Protein AF-A0A532ESS2-F1 (afdb_monomer_lite)

Secondary structure (DSSP, 8-state):
-EEEEEEEEEEEETTTTEEEEEE----EEETTEEE--EESS--TT-EE---HHHHHHHHHHHHTT---EEEEEEEEEE-GGG-EEE---SSSTT-PEEE-EEEEEEEEEEEPPPP-

Structure (mmCIF, N/CA/C/O backbone):
data_AF-A0A532ESS2-F1
#
_entry.id   AF-A0A532ESS2-F1
#
loop_
_atom_site.group_PDB
_atom_site.id
_atom_site.type_symbol
_atom_site.label_atom_id
_atom_site.label_alt_id
_atom_site.label_comp_id
_atom_site.label_asym_id
_atom_site.label_entity_id
_atom_site.label_seq_id
_atom_site.pdbx_PDB_ins_code
_atom_site.Cartn_x
_atom_site.Cartn_y
_atom_site.Cartn_z
_atom_site.occupancy
_atom_site.B_iso_or_equiv
_atom_site.auth_seq_id
_atom_site.auth_comp_id
_atom_site.auth_asym_id
_atom_site.auth_atom_id
_atom_site.pdbx_PDB_model_num
ATOM 1 N N . MET A 1 1 ? 2.135 -9.096 -9.727 1.00 91.25 1 MET A N 1
ATOM 2 C CA . MET A 1 1 ? 3.137 -8.511 -8.799 1.00 91.25 1 MET A CA 1
ATOM 3 C C . MET A 1 1 ? 2.422 -7.876 -7.615 1.00 91.25 1 MET A C 1
ATOM 5 O O . MET A 1 1 ? 1.236 -7.604 -7.752 1.00 91.25 1 MET A O 1
ATOM 9 N N . ALA A 1 2 ? 3.097 -7.649 -6.485 1.00 94.56 2 ALA A N 1
ATOM 10 C CA . ALA A 1 2 ? 2.498 -6.996 -5.321 1.00 94.56 2 ALA A CA 1
ATOM 11 C C . ALA A 1 2 ? 3.466 -6.006 -4.665 1.00 94.56 2 ALA A C 1
ATOM 13 O O . ALA A 1 2 ? 4.676 -6.227 -4.671 1.00 94.56 2 ALA A O 1
ATOM 14 N N . PHE A 1 3 ? 2.920 -4.932 -4.103 1.00 94.38 3 PHE A N 1
ATOM 15 C CA . PHE A 1 3 ? 3.655 -3.921 -3.354 1.00 94.38 3 PHE A CA 1
ATOM 16 C C . PHE A 1 3 ? 2.829 -3.416 -2.174 1.00 94.38 3 PHE A C 1
ATOM 18 O O . PHE A 1 3 ? 1.623 -3.654 -2.092 1.00 94.38 3 PHE A O 1
ATOM 25 N N . VAL A 1 4 ? 3.493 -2.740 -1.240 1.00 94.75 4 VAL A N 1
ATOM 26 C CA . VAL A 1 4 ? 2.874 -2.300 0.008 1.00 94.75 4 VAL A CA 1
ATOM 27 C C . VAL A 1 4 ? 3.070 -0.817 0.235 1.00 94.75 4 VAL A C 1
ATOM 29 O O . VAL A 1 4 ? 4.164 -0.294 0.036 1.00 94.75 4 VAL A O 1
ATOM 32 N N . TRP A 1 5 ? 2.016 -0.161 0.701 1.00 94.75 5 TRP A N 1
ATOM 33 C CA . TRP A 1 5 ? 2.059 1.209 1.194 1.00 94.75 5 TRP A CA 1
ATOM 34 C C . TRP A 1 5 ? 1.644 1.240 2.674 1.00 94.75 5 TRP A C 1
ATOM 36 O O . TRP A 1 5 ? 0.740 0.498 3.074 1.00 94.75 5 TRP A O 1
ATOM 46 N N . PRO A 1 6 ? 2.298 2.061 3.513 1.00 95.06 6 PRO A N 1
ATOM 47 C CA . PRO A 1 6 ? 1.887 2.262 4.892 1.00 95.06 6 PRO A CA 1
ATOM 48 C C . PRO A 1 6 ? 0.563 3.022 4.948 1.00 95.06 6 PRO A C 1
ATOM 50 O O . PRO A 1 6 ? 0.280 3.893 4.120 1.00 95.06 6 PRO A O 1
ATOM 53 N N . GLY A 1 7 ? -0.226 2.719 5.970 1.00 94.50 7 GLY A N 1
ATOM 54 C CA . GLY A 1 7 ? -1.433 3.461 6.274 1.00 94.50 7 GLY A CA 1
ATOM 55 C C . GLY A 1 7 ? -1.745 3.517 7.762 1.00 94.50 7 GLY A C 1
ATOM 56 O O . GLY A 1 7 ? -1.093 2.882 8.590 1.00 94.50 7 GLY A O 1
ATOM 57 N N . GLU A 1 8 ? -2.779 4.276 8.088 1.00 95.69 8 GLU A N 1
ATOM 58 C CA . GLU A 1 8 ? -3.304 4.461 9.435 1.00 95.69 8 GLU A CA 1
ATOM 59 C C . GLU A 1 8 ? -4.836 4.444 9.378 1.00 95.69 8 GLU A C 1
ATOM 61 O O . GLU A 1 8 ? -5.442 4.987 8.447 1.00 95.69 8 GLU A O 1
ATOM 66 N N . LEU A 1 9 ? -5.480 3.807 10.358 1.00 95.38 9 LEU A N 1
ATOM 67 C CA . LEU A 1 9 ? -6.934 3.882 10.495 1.00 95.38 9 LEU A CA 1
ATOM 68 C C . LEU A 1 9 ? -7.349 5.201 11.143 1.00 95.38 9 LEU A C 1
ATOM 70 O O . LEU A 1 9 ? -6.816 5.596 12.178 1.00 95.38 9 LEU A O 1
ATOM 74 N N . SER A 1 10 ? -8.365 5.841 10.569 1.00 90.00 10 SER A N 1
ATOM 75 C CA . SER A 1 10 ? -9.041 6.979 11.185 1.00 90.00 10 SER A CA 1
ATOM 76 C C . SER A 1 10 ? -10.024 6.536 12.273 1.00 90.00 10 SER A C 1
ATOM 78 O O . SER A 1 10 ? -10.217 5.348 12.535 1.00 90.00 10 SER A O 1
ATOM 80 N N . GLN A 1 11 ? -10.738 7.503 12.856 1.00 87.44 11 GLN A N 1
ATOM 81 C CA . GLN A 1 11 ? -11.896 7.221 13.704 1.00 87.44 11 GLN A CA 1
ATOM 82 C C . GLN A 1 11 ? -12.974 6.416 12.965 1.00 87.44 11 GLN A C 1
ATOM 84 O O . GLN A 1 11 ? -13.080 6.464 11.736 1.00 87.44 11 GLN A O 1
ATOM 89 N N . PHE A 1 12 ? -13.762 5.678 13.749 1.00 90.94 12 PHE A N 1
ATOM 90 C CA . PHE A 1 12 ? -14.896 4.905 13.261 1.00 90.94 12 PHE A CA 1
ATOM 91 C C . PHE A 1 12 ? -16.001 5.828 12.746 1.00 90.94 12 PHE A C 1
ATOM 93 O O . PHE A 1 12 ? -16.437 6.735 13.452 1.00 90.94 12 PHE A O 1
ATOM 100 N N . ASP A 1 13 ? -16.476 5.544 11.541 1.00 90.81 13 ASP A N 1
ATOM 101 C CA . ASP A 1 13 ? -17.606 6.211 10.911 1.00 90.81 13 ASP A CA 1
ATOM 102 C C . ASP A 1 13 ? -18.887 5.386 11.167 1.00 90.81 13 ASP A C 1
ATOM 104 O O . ASP A 1 13 ? -18.995 4.249 10.680 1.00 90.81 13 ASP A O 1
ATOM 108 N N . PRO A 1 14 ? -19.853 5.917 11.943 1.00 89.38 14 PRO A N 1
ATOM 109 C CA . PRO A 1 14 ? -21.081 5.206 12.282 1.00 89.38 14 PRO A CA 1
ATOM 110 C C . PRO A 1 14 ? -22.038 5.032 11.096 1.00 89.38 14 PRO A C 1
ATOM 112 O O . PRO A 1 14 ? -22.760 4.031 11.068 1.00 89.38 14 PRO A O 1
ATOM 115 N N . ASP A 1 15 ? -22.013 5.931 10.108 1.00 92.44 15 ASP A N 1
ATOM 116 C CA . ASP A 1 15 ? -22.918 5.900 8.954 1.00 92.44 15 ASP A CA 1
ATOM 117 C C . ASP A 1 15 ? -22.526 4.762 8.011 1.00 92.44 15 ASP A C 1
ATOM 119 O O . ASP A 1 15 ? -23.353 3.955 7.578 1.00 92.44 15 ASP A O 1
ATOM 123 N N . THR A 1 16 ? -21.223 4.628 7.754 1.00 90.25 16 THR A N 1
ATOM 124 C CA . THR A 1 16 ? -20.685 3.562 6.895 1.00 90.25 16 THR A CA 1
ATOM 125 C C . THR A 1 16 ? -20.315 2.288 7.659 1.00 90.25 16 THR A C 1
ATOM 127 O O . THR A 1 16 ? -19.977 1.271 7.035 1.00 90.25 16 THR A O 1
ATOM 130 N N . LYS A 1 17 ? -20.385 2.320 8.997 1.00 91.00 17 LYS A N 1
ATOM 131 C CA . LYS A 1 17 ? -19.967 1.253 9.923 1.00 91.00 17 LYS A CA 1
ATOM 132 C C . LYS A 1 17 ? -18.564 0.734 9.608 1.00 91.00 17 LYS A C 1
ATOM 134 O O . LYS A 1 17 ? -18.355 -0.477 9.503 1.00 91.00 17 LYS A O 1
ATOM 139 N N . SER A 1 18 ? -17.622 1.644 9.376 1.00 94.19 18 SER A N 1
ATOM 140 C CA . SER A 1 18 ? -16.272 1.321 8.905 1.00 94.19 18 SER A CA 1
ATOM 141 C C . SER A 1 18 ? -15.220 2.274 9.470 1.00 94.19 18 SER A C 1
ATOM 143 O O . SER A 1 18 ? -15.555 3.308 10.039 1.00 94.19 18 SER A O 1
ATOM 145 N N . TYR A 1 19 ? -13.945 1.925 9.313 1.00 94.88 19 TYR A N 1
ATOM 146 C CA . TYR A 1 19 ? -12.828 2.847 9.532 1.00 94.88 19 TYR A CA 1
ATOM 147 C C . TYR A 1 19 ? -12.284 3.282 8.175 1.00 94.88 19 TYR A C 1
ATOM 149 O O . TYR A 1 19 ? -12.083 2.428 7.308 1.00 94.88 19 TYR A O 1
ATOM 157 N N . THR A 1 20 ? -12.026 4.575 7.993 1.00 94.19 20 THR A N 1
ATOM 158 C CA . THR A 1 20 ? -11.314 5.070 6.807 1.00 94.19 20 THR A CA 1
ATOM 159 C C . THR A 1 20 ? -9.828 4.759 6.943 1.00 94.19 20 THR A C 1
ATOM 161 O O . THR A 1 20 ? -9.279 4.764 8.046 1.00 94.19 20 THR A O 1
ATOM 164 N N . VAL A 1 21 ? -9.177 4.480 5.819 1.00 94.62 21 VAL A N 1
ATOM 165 C CA . VAL A 1 21 ? -7.740 4.218 5.756 1.00 94.62 21 VAL A CA 1
ATOM 166 C C . VAL A 1 21 ? -7.044 5.421 5.130 1.00 94.62 21 VAL A C 1
ATOM 168 O O . VAL A 1 21 ? -7.230 5.706 3.948 1.00 94.62 21 VAL A O 1
ATOM 171 N N . ALA A 1 22 ? -6.233 6.121 5.921 1.00 93.00 22 ALA A N 1
ATOM 172 C CA . ALA A 1 22 ? -5.243 7.051 5.395 1.00 93.00 22 ALA A CA 1
ATOM 173 C C . ALA A 1 22 ? -4.030 6.243 4.922 1.00 93.00 22 ALA A C 1
ATOM 175 O O . ALA A 1 22 ? -3.605 5.315 5.602 1.00 93.00 22 ALA A O 1
ATOM 176 N N . ILE A 1 23 ? -3.482 6.565 3.757 1.00 92.31 23 ILE A N 1
ATOM 177 C CA . ILE A 1 23 ? -2.435 5.777 3.099 1.00 92.31 23 ILE A CA 1
ATOM 178 C C . ILE A 1 23 ? -1.506 6.711 2.331 1.00 92.31 23 ILE A C 1
ATOM 180 O O . ILE A 1 23 ? -1.956 7.709 1.767 1.00 92.31 23 ILE A O 1
ATOM 184 N N . GLY A 1 24 ? -0.213 6.396 2.319 1.00 90.25 24 GLY A N 1
ATOM 185 C CA . GLY A 1 24 ? 0.791 7.176 1.606 1.00 90.25 24 GLY A CA 1
ATOM 186 C C . GLY A 1 24 ? 1.756 6.297 0.814 1.00 90.25 24 GLY A C 1
ATOM 187 O O . GLY A 1 24 ? 1.978 5.147 1.187 1.00 90.25 24 GLY A O 1
ATOM 188 N N . PRO A 1 25 ? 2.352 6.823 -0.269 1.00 91.50 25 PRO A N 1
ATOM 189 C CA . PRO A 1 25 ? 3.363 6.098 -1.019 1.00 91.50 25 PRO A CA 1
ATOM 190 C C . PRO A 1 25 ? 4.586 5.799 -0.152 1.00 91.50 25 PRO A C 1
ATOM 192 O O . PRO A 1 25 ? 4.971 6.608 0.691 1.00 91.50 25 PRO A O 1
ATOM 195 N N . ALA A 1 26 ? 5.229 4.663 -0.412 1.00 92.25 26 ALA A N 1
ATOM 196 C CA . ALA A 1 26 ? 6.481 4.288 0.232 1.00 92.25 26 ALA A CA 1
ATOM 197 C C . ALA A 1 26 ? 7.582 3.995 -0.782 1.00 92.25 26 ALA A C 1
ATOM 199 O O . ALA A 1 26 ? 7.337 3.501 -1.886 1.00 92.25 26 ALA A O 1
ATOM 200 N N . PHE A 1 27 ? 8.800 4.292 -0.349 1.00 91.50 27 PHE A N 1
ATOM 201 C CA . PHE A 1 27 ? 10.029 3.903 -1.011 1.00 91.50 27 PHE A CA 1
ATOM 202 C C . PHE A 1 27 ? 10.521 2.582 -0.416 1.00 91.50 27 PHE A C 1
ATOM 204 O O . PHE A 1 27 ? 10.494 2.392 0.799 1.00 91.50 27 PHE A O 1
ATOM 211 N N . THR A 1 28 ? 10.947 1.663 -1.276 1.00 89.81 28 THR A N 1
ATOM 212 C CA . THR A 1 28 ? 11.516 0.369 -0.894 1.00 89.81 28 THR A CA 1
ATOM 213 C C . THR A 1 28 ? 12.959 0.321 -1.367 1.00 89.81 28 THR A C 1
ATOM 215 O O . THR A 1 28 ? 13.206 0.316 -2.572 1.00 89.81 28 THR A O 1
ATOM 218 N N . ALA A 1 29 ? 13.907 0.291 -0.432 1.00 88.94 29 ALA A N 1
ATOM 219 C CA . ALA A 1 29 ? 15.318 0.140 -0.765 1.00 88.94 29 ALA A CA 1
ATOM 220 C C . ALA A 1 29 ? 15.578 -1.281 -1.280 1.00 88.94 29 ALA A C 1
ATOM 222 O O . ALA A 1 29 ? 15.162 -2.262 -0.659 1.00 88.94 29 ALA A O 1
ATOM 223 N N . THR A 1 30 ? 16.255 -1.392 -2.418 1.00 87.19 30 THR A N 1
ATOM 224 C CA . THR A 1 30 ? 16.628 -2.670 -3.034 1.00 87.19 30 THR A CA 1
ATOM 225 C C . THR A 1 30 ? 18.079 -2.627 -3.506 1.00 87.19 30 THR A C 1
ATOM 227 O O . THR A 1 30 ? 18.681 -1.559 -3.572 1.00 87.19 30 THR A O 1
ATOM 230 N N . GLY A 1 31 ? 18.636 -3.779 -3.892 1.00 83.75 31 GLY A N 1
ATOM 231 C CA . GLY A 1 31 ? 19.980 -3.845 -4.481 1.00 83.75 31 GLY A CA 1
ATOM 232 C C . GLY A 1 31 ? 20.114 -3.170 -5.855 1.00 83.75 31 GLY A C 1
ATOM 233 O O . GLY A 1 31 ? 21.230 -3.024 -6.335 1.00 83.75 31 GLY A O 1
ATOM 234 N N . TRP A 1 32 ? 19.005 -2.762 -6.482 1.00 82.81 32 TRP A N 1
ATOM 235 C CA . TRP A 1 32 ? 18.984 -2.051 -7.769 1.00 82.81 32 TRP A CA 1
ATOM 236 C C . TRP A 1 32 ? 18.708 -0.548 -7.623 1.00 82.81 32 TRP A C 1
ATOM 238 O O . TRP A 1 32 ? 18.528 0.140 -8.621 1.00 82.81 32 TRP A O 1
ATOM 248 N N . GLY A 1 33 ? 18.610 -0.053 -6.387 1.00 86.69 33 GLY A N 1
ATOM 249 C CA . GLY A 1 33 ? 18.208 1.314 -6.079 1.00 86.69 33 GLY A CA 1
ATOM 250 C C . GLY A 1 33 ? 16.871 1.379 -5.347 1.00 86.69 33 GLY A C 1
ATOM 251 O O . GLY A 1 33 ? 16.375 0.396 -4.779 1.00 86.69 33 GLY A O 1
ATOM 252 N N . MET A 1 34 ? 16.285 2.569 -5.335 1.00 91.19 34 MET A N 1
ATOM 253 C CA . MET A 1 34 ? 15.058 2.851 -4.613 1.00 91.19 34 MET A CA 1
ATOM 254 C C . MET A 1 34 ? 13.838 2.577 -5.488 1.00 91.19 34 MET A C 1
ATOM 256 O O . MET A 1 34 ? 13.684 3.167 -6.553 1.00 91.19 34 MET A O 1
ATOM 260 N N . VAL A 1 35 ? 12.929 1.721 -5.027 1.00 92.56 35 VAL A N 1
ATOM 261 C CA . VAL A 1 35 ? 11.691 1.412 -5.749 1.00 92.56 35 VAL A CA 1
ATOM 262 C C . VAL A 1 35 ? 10.525 2.185 -5.144 1.00 92.56 35 VAL A C 1
ATOM 264 O O . VAL A 1 35 ? 10.229 2.043 -3.958 1.00 92.56 35 VAL A O 1
ATOM 267 N N . ARG A 1 36 ? 9.811 2.961 -5.963 1.00 93.75 36 ARG A N 1
ATOM 268 C CA . ARG A 1 36 ? 8.532 3.588 -5.598 1.00 93.75 36 ARG A CA 1
ATOM 269 C C . ARG A 1 36 ? 7.459 3.174 -6.591 1.00 93.75 36 ARG A C 1
ATOM 271 O O . ARG A 1 36 ? 7.363 3.728 -7.679 1.00 93.75 36 ARG A O 1
ATOM 278 N N . PHE A 1 37 ? 6.626 2.219 -6.203 1.00 94.69 37 PHE A N 1
ATOM 279 C CA . PHE A 1 37 ? 5.492 1.801 -7.024 1.00 94.69 37 PHE A CA 1
ATOM 280 C C . PHE A 1 37 ? 4.480 2.932 -7.193 1.00 94.69 37 PHE A C 1
ATOM 282 O O . PHE A 1 37 ? 4.164 3.636 -6.230 1.00 94.69 37 PHE A O 1
ATOM 289 N N . LYS A 1 38 ? 3.948 3.068 -8.408 1.00 94.62 38 LYS A N 1
ATOM 290 C CA . LYS A 1 38 ? 2.849 3.974 -8.734 1.00 94.62 38 LYS A CA 1
ATOM 291 C C . LYS A 1 38 ? 1.664 3.149 -9.250 1.00 94.62 38 LYS A C 1
ATOM 293 O O . LYS A 1 38 ? 1.785 2.523 -10.298 1.00 94.62 38 LYS A O 1
ATOM 298 N N . PRO A 1 39 ? 0.521 3.121 -8.557 1.00 94.75 39 PRO A N 1
ATOM 299 C CA . PRO A 1 39 ? -0.685 2.552 -9.136 1.00 94.75 39 PRO A CA 1
ATOM 300 C C . PRO A 1 39 ? -1.164 3.432 -10.303 1.00 94.75 39 PRO A C 1
ATOM 302 O O . PRO A 1 39 ? -1.114 4.658 -10.189 1.00 94.75 39 PRO A O 1
ATOM 305 N N . GLU A 1 40 ? -1.592 2.817 -11.411 1.00 94.62 40 GLU A N 1
ATOM 306 C CA . GLU A 1 40 ? -2.215 3.505 -12.562 1.00 94.62 40 GLU A CA 1
ATOM 307 C C . GLU A 1 40 ? -3.414 4.331 -12.080 1.00 94.62 40 GLU A C 1
ATOM 309 O O . GLU A 1 40 ? -3.464 5.547 -12.266 1.00 94.62 40 GLU A O 1
ATOM 314 N N . GLU A 1 41 ? -4.298 3.679 -11.323 1.00 89.06 41 GLU A N 1
ATOM 315 C CA . GLU A 1 41 ? -5.380 4.303 -10.575 1.00 89.06 41 GLU A CA 1
ATOM 316 C C . GLU A 1 41 ? -5.290 3.919 -9.102 1.00 89.06 41 GLU A C 1
ATOM 318 O O . GLU A 1 41 ? -5.105 2.753 -8.743 1.00 89.06 41 GLU A O 1
ATOM 323 N N . PHE A 1 42 ? -5.435 4.912 -8.226 1.00 80.06 42 PHE A N 1
ATOM 324 C CA . PHE A 1 42 ? -5.473 4.674 -6.792 1.00 80.06 42 PHE A CA 1
ATOM 325 C C . PHE A 1 42 ? -6.926 4.561 -6.305 1.00 80.06 42 PHE A C 1
ATOM 327 O O . PHE A 1 42 ? -7.706 5.488 -6.546 1.00 80.06 42 PHE A O 1
ATOM 334 N N . PRO A 1 43 ? -7.306 3.496 -5.571 1.00 74.38 43 PRO A N 1
ATOM 335 C CA . PRO A 1 43 ? -8.639 3.403 -4.996 1.00 74.38 43 PRO A CA 1
ATOM 336 C C . PRO A 1 43 ? -8.824 4.478 -3.925 1.00 74.38 43 PRO A C 1
ATOM 338 O O . PRO A 1 43 ? -8.345 4.372 -2.796 1.00 74.38 43 PRO A O 1
ATOM 341 N N . SER A 1 44 ? -9.531 5.543 -4.296 1.00 75.31 44 SER A N 1
ATOM 342 C CA . SER A 1 44 ? -9.931 6.584 -3.355 1.00 75.31 44 SER A CA 1
ATOM 343 C C . SER A 1 44 ? -10.908 6.022 -2.311 1.00 75.31 44 SER A C 1
ATOM 345 O O . SER A 1 44 ? -11.680 5.106 -2.589 1.00 75.31 44 SER A O 1
ATOM 347 N N . ASN A 1 45 ? -10.891 6.580 -1.096 1.00 84.69 45 ASN A N 1
ATOM 348 C CA . ASN A 1 45 ? -11.843 6.260 -0.022 1.00 84.69 45 ASN A CA 1
ATOM 349 C C . ASN A 1 45 ? -11.816 4.808 0.495 1.00 84.69 45 ASN A C 1
ATOM 351 O O . ASN A 1 45 ? -12.868 4.236 0.795 1.00 84.69 45 ASN A O 1
ATOM 355 N N . LEU A 1 46 ? -10.623 4.224 0.656 1.00 92.12 46 LEU A N 1
ATOM 356 C CA . LEU A 1 46 ? -10.468 2.916 1.296 1.00 92.12 46 LEU A CA 1
ATOM 357 C C . LEU A 1 46 ? -11.092 2.897 2.69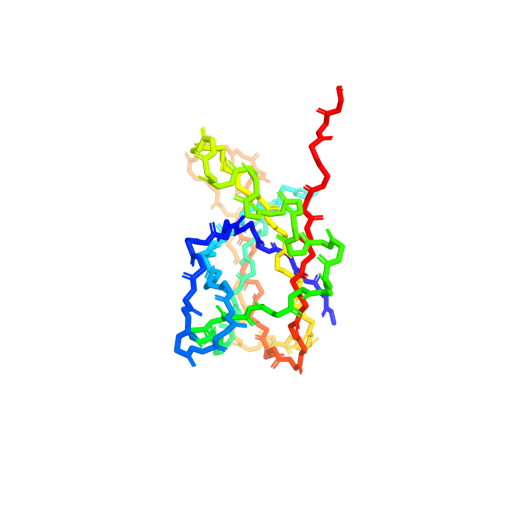6 1.00 92.12 46 LEU A C 1
ATOM 359 O O . LEU A 1 46 ? -10.815 3.748 3.546 1.00 92.12 46 LEU A O 1
ATOM 363 N N . ARG A 1 47 ? -11.928 1.885 2.932 1.00 93.75 47 ARG A N 1
ATOM 364 C CA . ARG A 1 47 ? -12.643 1.667 4.189 1.00 93.75 47 ARG A CA 1
ATOM 365 C C . ARG A 1 47 ? -12.582 0.205 4.576 1.00 93.75 47 ARG A C 1
ATOM 367 O O . ARG A 1 47 ? -12.746 -0.672 3.731 1.00 93.75 47 ARG A O 1
ATOM 374 N N . VAL A 1 48 ? -12.407 -0.059 5.865 1.00 94.44 48 VAL A N 1
ATOM 375 C CA . VAL A 1 48 ? -12.344 -1.421 6.399 1.00 94.44 48 VAL A CA 1
ATOM 376 C C . VAL A 1 48 ? -13.440 -1.685 7.417 1.00 94.44 48 VAL A C 1
ATOM 378 O O . VAL A 1 48 ? -13.765 -0.846 8.259 1.00 94.44 48 VAL A O 1
ATOM 381 N N . ARG A 1 49 ? -13.997 -2.897 7.352 1.00 94.62 49 ARG A N 1
ATOM 382 C CA . ARG A 1 49 ? -14.964 -3.423 8.320 1.00 94.62 49 ARG A CA 1
ATOM 383 C C . ARG A 1 49 ? -14.371 -4.653 9.010 1.00 94.62 49 ARG A C 1
ATOM 385 O O . ARG A 1 49 ? -14.557 -5.770 8.531 1.00 94.62 49 ARG A O 1
ATOM 392 N N . PRO A 1 50 ? -13.617 -4.468 10.105 1.00 91.25 50 PRO A N 1
ATOM 393 C CA . PRO A 1 50 ? -13.019 -5.583 10.824 1.00 91.25 50 PRO A CA 1
ATOM 394 C C . PRO A 1 50 ? -14.091 -6.443 11.508 1.00 91.25 50 PRO A C 1
ATOM 396 O O . PRO A 1 50 ? -15.181 -5.976 11.841 1.00 91.25 50 PRO A O 1
ATOM 399 N N . ASN A 1 51 ? -13.765 -7.708 11.783 1.00 90.94 51 ASN A N 1
ATOM 400 C CA . ASN A 1 51 ? -14.621 -8.557 12.614 1.00 90.94 51 ASN A CA 1
ATOM 401 C C . ASN A 1 51 ? -14.767 -7.983 14.040 1.00 90.94 51 ASN A C 1
ATOM 403 O O . ASN A 1 51 ? -13.953 -7.173 14.483 1.00 90.94 51 ASN A O 1
ATOM 407 N N . LYS A 1 52 ? -15.778 -8.435 14.797 1.00 88.38 52 LYS A N 1
ATOM 408 C CA . LYS A 1 52 ? -16.108 -7.879 16.128 1.00 88.38 52 LYS A CA 1
ATOM 409 C C . LYS A 1 52 ? -14.921 -7.842 17.102 1.00 88.38 52 LYS A C 1
ATOM 411 O O . LYS A 1 52 ? -14.767 -6.871 17.840 1.00 88.38 52 LYS A O 1
ATOM 416 N N . LYS A 1 53 ? -14.080 -8.884 17.107 1.00 88.81 53 LYS A N 1
ATOM 417 C CA . LYS A 1 53 ? -12.914 -8.971 18.001 1.00 88.81 53 LYS A CA 1
ATOM 418 C C . LYS A 1 53 ? -11.879 -7.899 17.654 1.00 88.81 53 LYS A C 1
ATOM 420 O O . LYS A 1 53 ? -11.406 -7.195 18.544 1.00 88.81 53 LYS A O 1
ATOM 425 N N . LEU A 1 54 ? -11.558 -7.772 16.368 1.00 91.00 54 LEU A N 1
ATOM 426 C CA . LEU A 1 54 ? -10.589 -6.808 15.858 1.00 91.00 54 L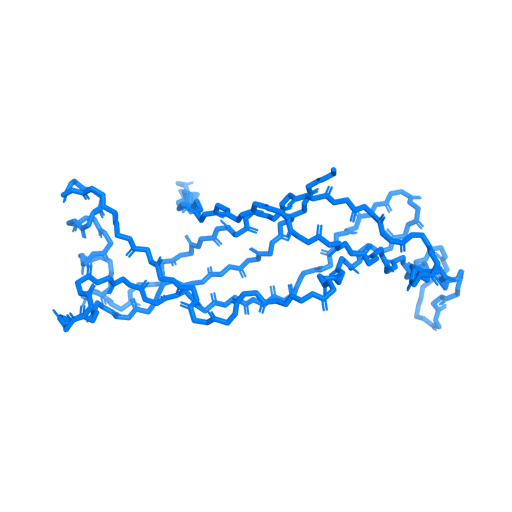EU A CA 1
ATOM 427 C C . LEU A 1 54 ? -11.113 -5.367 15.960 1.00 91.00 54 LEU A C 1
ATOM 429 O O . LEU A 1 54 ? -10.375 -4.487 16.391 1.00 91.00 54 LEU A O 1
ATOM 433 N N . ALA A 1 55 ? -12.402 -5.144 15.691 1.00 91.44 55 ALA A N 1
ATOM 434 C CA . ALA A 1 55 ? -13.067 -3.853 15.876 1.00 91.44 55 ALA A CA 1
ATOM 435 C C . ALA A 1 55 ? -12.941 -3.350 17.322 1.00 91.44 55 ALA A C 1
ATOM 437 O O . ALA A 1 55 ? -12.574 -2.204 17.560 1.00 91.44 55 ALA A O 1
ATOM 438 N N . GLY A 1 56 ? -13.174 -4.227 18.307 1.00 90.44 56 GLY A N 1
ATOM 439 C CA . GLY A 1 56 ? -13.028 -3.870 19.717 1.00 90.44 56 GLY A CA 1
ATOM 440 C C . GLY A 1 56 ? -11.597 -3.480 20.100 1.00 90.44 56 GLY A C 1
ATOM 441 O O . GLY A 1 56 ? -11.415 -2.591 20.927 1.00 90.44 56 GLY A O 1
ATOM 442 N N . LEU A 1 57 ? -10.583 -4.124 19.510 1.00 90.56 57 LEU A N 1
ATOM 443 C CA . LEU A 1 57 ? -9.176 -3.759 19.714 1.00 90.56 57 LEU A CA 1
ATOM 444 C C . LEU A 1 57 ? -8.868 -2.382 19.115 1.00 90.56 57 LEU A C 1
ATOM 446 O O . LEU A 1 57 ? -8.375 -1.516 19.831 1.00 90.56 57 LEU A O 1
ATOM 450 N N . ILE A 1 58 ? -9.235 -2.172 17.849 1.00 93.25 58 ILE A N 1
ATOM 451 C CA . ILE A 1 58 ? -9.006 -0.917 17.122 1.00 93.25 58 ILE A CA 1
ATOM 452 C C . ILE A 1 58 ? -9.682 0.256 17.841 1.00 93.25 58 ILE A C 1
ATOM 4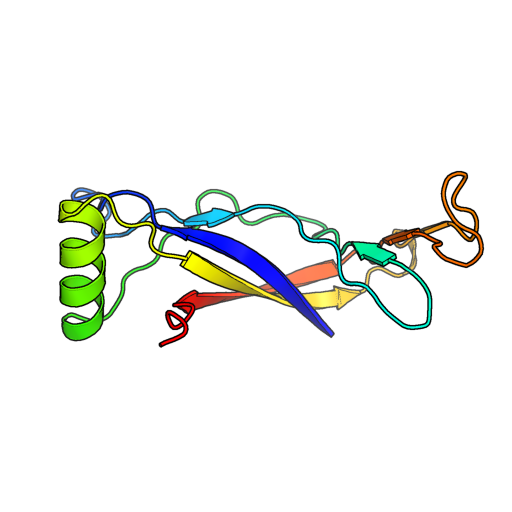54 O O . ILE A 1 58 ? -9.026 1.249 18.145 1.00 93.25 58 ILE A O 1
ATOM 458 N N . SER A 1 59 ? -10.966 0.127 18.197 1.00 91.12 59 SER A N 1
ATOM 459 C CA . SER A 1 59 ? -11.695 1.189 18.902 1.00 91.12 59 SER A CA 1
ATOM 460 C C . SER A 1 59 ? -11.066 1.556 20.244 1.00 91.12 59 SER A C 1
ATOM 462 O O . SER A 1 59 ? -11.068 2.728 20.608 1.00 91.12 59 SER A O 1
ATOM 464 N N . ARG A 1 60 ? -10.513 0.585 20.986 1.00 91.50 60 ARG A N 1
ATOM 465 C CA . ARG A 1 60 ? -9.834 0.868 22.259 1.00 91.50 60 ARG A CA 1
ATOM 466 C C . ARG A 1 60 ? -8.538 1.646 22.060 1.00 91.50 60 ARG A C 1
ATOM 468 O O . ARG A 1 60 ? -8.311 2.588 22.812 1.00 91.50 60 ARG A O 1
ATOM 475 N N . SER A 1 61 ? -7.718 1.278 21.078 1.00 92.06 61 SER A N 1
ATOM 476 C CA . SER A 1 61 ? -6.488 2.021 20.770 1.00 92.06 61 SER A CA 1
ATOM 477 C C . SER A 1 61 ? -6.801 3.444 20.309 1.00 92.06 61 SER A C 1
ATOM 479 O O . SER A 1 61 ? -6.271 4.404 20.865 1.00 92.06 61 SER A O 1
ATOM 481 N N . LEU A 1 62 ? -7.772 3.611 19.408 1.00 91.44 62 LEU A N 1
ATOM 482 C CA . LEU A 1 62 ? -8.193 4.940 18.956 1.00 91.44 62 LEU A CA 1
ATOM 483 C C . LEU A 1 62 ? -8.779 5.795 20.092 1.00 91.44 62 LEU A C 1
ATOM 485 O O . LEU A 1 62 ? -8.494 6.989 20.165 1.00 91.44 62 LEU A O 1
ATOM 489 N N . ALA A 1 63 ? -9.541 5.207 21.023 1.00 91.00 63 ALA A N 1
ATOM 490 C CA . ALA A 1 63 ? -10.055 5.920 22.199 1.00 91.00 63 ALA A CA 1
ATOM 491 C C . ALA A 1 63 ? -8.934 6.433 23.122 1.00 91.00 63 ALA A C 1
ATOM 493 O O . ALA A 1 63 ? -9.094 7.463 23.776 1.00 91.00 63 ALA A O 1
ATOM 494 N N . LYS A 1 64 ? -7.782 5.753 23.140 1.00 92.94 64 LYS A N 1
ATOM 495 C CA . LYS A 1 64 ? -6.563 6.195 23.831 1.00 92.94 64 LYS A CA 1
ATOM 496 C C . LYS A 1 64 ? -5.714 7.175 23.014 1.00 92.94 64 LYS A C 1
ATOM 498 O O . LYS A 1 64 ? -4.659 7.585 23.487 1.00 92.94 64 LYS A O 1
ATOM 503 N N . ARG A 1 65 ? -6.163 7.566 21.814 1.00 90.38 65 ARG A N 1
ATOM 504 C CA . ARG A 1 65 ? -5.399 8.360 20.834 1.00 90.38 65 ARG A CA 1
ATOM 505 C C . ARG A 1 65 ? -4.101 7.677 20.383 1.00 90.38 65 ARG A C 1
ATOM 507 O O . ARG A 1 65 ? -3.164 8.350 19.963 1.00 90.38 65 ARG A O 1
ATOM 514 N N . GLU A 1 66 ? -4.048 6.349 20.467 1.00 92.44 66 GLU A N 1
ATOM 515 C CA . GLU A 1 66 ? -2.971 5.558 19.875 1.00 92.44 66 GLU A CA 1
ATOM 516 C C . GLU A 1 66 ? -3.188 5.465 18.361 1.00 92.44 66 GLU A C 1
ATOM 518 O O . GLU A 1 66 ? -4.323 5.332 17.890 1.00 92.44 66 GLU A O 1
ATOM 523 N N . LYS A 1 67 ? -2.093 5.504 17.600 1.00 91.19 67 LYS A N 1
ATOM 524 C CA . LYS A 1 67 ? -2.132 5.282 16.155 1.00 91.19 67 LYS A CA 1
ATOM 525 C C . LYS A 1 67 ? -2.369 3.810 15.860 1.00 91.19 67 LYS A C 1
ATOM 527 O O . LYS A 1 67 ? -1.715 2.940 16.431 1.00 91.19 67 LYS A O 1
ATOM 532 N N . VAL A 1 68 ? -3.271 3.531 14.926 1.00 94.81 68 VAL A N 1
ATOM 533 C CA . VAL A 1 68 ? -3.529 2.167 14.462 1.00 94.81 68 VAL A CA 1
ATOM 534 C C . VAL A 1 68 ? -2.956 2.018 13.061 1.00 94.81 68 VAL A C 1
ATOM 536 O O . VAL A 1 68 ? -3.617 2.323 12.069 1.00 94.81 68 VAL A O 1
ATOM 539 N N . GLU A 1 69 ? -1.703 1.573 12.999 1.00 95.44 69 GLU A N 1
ATOM 540 C CA . GLU A 1 69 ? -0.990 1.368 11.739 1.00 95.44 69 GLU A CA 1
ATOM 541 C C . GLU A 1 69 ? -1.517 0.148 10.975 1.00 95.44 69 GLU A C 1
ATOM 543 O O . GLU A 1 69 ? -1.783 -0.921 11.535 1.00 95.44 69 GLU A O 1
ATOM 548 N N . VAL A 1 70 ? -1.603 0.293 9.659 1.00 95.69 70 VAL A N 1
ATOM 549 C CA . VAL A 1 70 ? -1.930 -0.777 8.720 1.00 95.69 70 VAL A CA 1
ATOM 550 C C . VAL A 1 70 ? -0.915 -0.810 7.587 1.00 95.69 70 VAL A C 1
ATOM 552 O O . VAL A 1 70 ? -0.182 0.146 7.334 1.00 95.69 70 VAL A O 1
ATOM 555 N N . VAL A 1 71 ? -0.893 -1.929 6.881 1.00 95.44 71 VAL A N 1
ATOM 556 C CA . VAL A 1 71 ? -0.219 -2.068 5.597 1.00 95.44 71 VAL A CA 1
ATOM 557 C C . VAL A 1 71 ? -1.287 -2.304 4.546 1.00 95.44 71 VAL A C 1
ATOM 559 O O . VAL A 1 71 ? -2.124 -3.194 4.695 1.00 95.44 71 VAL A O 1
ATOM 562 N N . VAL A 1 72 ? -1.261 -1.504 3.487 1.00 95.25 72 VAL A N 1
ATOM 563 C CA . VAL A 1 72 ? -2.126 -1.689 2.328 1.00 95.25 72 VAL A CA 1
ATOM 564 C C . VAL A 1 72 ? -1.330 -2.427 1.267 1.00 95.25 72 VAL A C 1
ATOM 566 O O . VAL A 1 72 ? -0.347 -1.907 0.740 1.00 95.25 72 VAL A O 1
ATOM 569 N N . VAL A 1 73 ? -1.740 -3.657 0.993 1.00 95.62 73 VAL A N 1
ATOM 570 C CA . VAL A 1 73 ? -1.139 -4.528 -0.011 1.00 95.62 73 VAL A CA 1
ATOM 571 C C . VAL A 1 73 ? -1.913 -4.346 -1.305 1.00 95.62 73 VAL A C 1
ATOM 573 O O . VAL A 1 73 ? -3.122 -4.555 -1.341 1.00 95.62 73 VAL A O 1
ATOM 576 N N . MET A 1 74 ? -1.217 -3.961 -2.367 1.00 95.75 74 MET A N 1
ATOM 577 C CA . MET A 1 74 ? -1.780 -3.824 -3.705 1.00 95.75 74 MET A CA 1
ATOM 578 C C . MET A 1 74 ? -1.139 -4.860 -4.615 1.00 95.75 74 MET A C 1
ATOM 580 O O . MET A 1 74 ? 0.087 -4.943 -4.698 1.00 95.75 74 MET A O 1
ATOM 584 N N . ALA A 1 75 ? -1.966 -5.646 -5.297 1.00 96.38 75 ALA A N 1
ATOM 585 C CA . ALA A 1 75 ? -1.531 -6.634 -6.271 1.00 96.38 75 ALA A CA 1
ATOM 586 C C . ALA A 1 75 ? -2.153 -6.354 -7.639 1.00 96.38 75 ALA A C 1
ATOM 588 O O . ALA A 1 75 ? -3.275 -5.860 -7.737 1.00 96.38 75 ALA A O 1
ATOM 589 N N . GLY A 1 76 ? -1.407 -6.658 -8.696 1.00 96.12 76 GLY A N 1
ATOM 590 C CA . GLY A 1 76 ? -1.862 -6.455 -10.066 1.00 96.12 76 GLY A CA 1
ATOM 591 C C . GLY A 1 76 ? -0.768 -6.683 -11.100 1.00 96.12 76 GLY A C 1
ATOM 592 O O . GLY A 1 76 ? 0.163 -7.474 -10.879 1.00 96.12 76 GLY A O 1
ATOM 593 N N . VAL A 1 77 ? -0.870 -5.971 -12.221 1.00 97.12 77 VAL A N 1
ATOM 594 C CA . VAL A 1 77 ? -0.045 -6.170 -13.421 1.00 97.12 77 VAL A CA 1
ATOM 595 C C . VAL A 1 77 ? 0.805 -4.931 -13.703 1.00 97.12 77 VAL A C 1
ATOM 597 O O . VAL A 1 77 ? 0.313 -3.806 -13.648 1.00 97.12 77 VAL A O 1
ATOM 600 N N . LEU A 1 78 ? 2.092 -5.138 -14.001 1.00 97.06 78 LEU A N 1
ATOM 601 C CA . LEU A 1 78 ? 3.001 -4.066 -14.413 1.00 97.06 78 LEU A CA 1
ATOM 602 C C . LEU A 1 78 ? 2.539 -3.468 -15.747 1.00 97.06 78 LEU A C 1
ATOM 604 O O . LEU A 1 78 ? 2.163 -4.216 -16.646 1.00 97.06 78 LEU A O 1
ATOM 608 N N . ILE A 1 79 ? 2.666 -2.155 -15.902 1.00 97.19 79 ILE A N 1
ATOM 609 C CA . ILE A 1 79 ? 2.543 -1.441 -17.173 1.00 97.19 79 ILE A CA 1
ATOM 610 C C . ILE A 1 79 ? 3.958 -1.016 -17.590 1.00 97.19 79 ILE A C 1
ATOM 612 O O . ILE A 1 79 ? 4.449 0.030 -17.149 1.00 97.19 79 ILE A O 1
ATOM 616 N N . PRO A 1 80 ? 4.675 -1.825 -18.395 1.00 95.25 80 PRO A N 1
ATOM 617 C CA . PRO A 1 80 ? 6.085 -1.568 -18.680 1.00 95.25 80 PRO A CA 1
ATOM 618 C C . PRO A 1 80 ? 6.299 -0.259 -19.441 1.00 95.25 80 PRO A C 1
ATOM 620 O O . PRO A 1 80 ? 7.277 0.434 -19.197 1.00 95.25 80 PRO A O 1
ATOM 623 N N . THR A 1 81 ? 5.359 0.103 -20.316 1.00 96.31 81 THR A N 1
ATOM 624 C CA . THR A 1 81 ? 5.415 1.309 -21.157 1.00 96.31 81 THR A CA 1
ATOM 625 C C . THR A 1 81 ? 5.325 2.616 -20.374 1.00 96.31 81 THR A C 1
ATOM 627 O O . THR A 1 81 ? 5.721 3.652 -20.895 1.00 96.31 81 THR A O 1
ATOM 630 N N . GLU A 1 82 ? 4.819 2.579 -19.141 1.00 95.44 82 GLU A N 1
ATOM 631 C CA . GLU A 1 82 ? 4.716 3.749 -18.256 1.00 95.44 82 GLU A CA 1
ATOM 632 C C . GLU A 1 82 ? 5.723 3.715 -17.103 1.00 95.44 82 GLU A C 1
ATOM 634 O O . GLU A 1 82 ? 5.857 4.681 -16.350 1.00 95.44 82 GLU A O 1
ATOM 639 N N . SER A 1 83 ? 6.424 2.593 -16.946 1.00 94.12 83 SER A N 1
ATOM 640 C CA . SER A 1 83 ? 7.399 2.402 -15.881 1.00 94.12 83 SER A CA 1
ATOM 641 C C . SER A 1 83 ? 8.702 3.115 -16.222 1.00 94.12 83 SER A C 1
ATOM 643 O O . SER A 1 83 ? 9.171 3.060 -17.356 1.00 94.12 83 SER A O 1
ATOM 645 N N . ILE A 1 84 ? 9.302 3.768 -15.228 1.00 90.38 84 ILE A N 1
ATOM 646 C CA . ILE A 1 84 ? 10.504 4.586 -15.427 1.00 90.38 84 ILE A CA 1
ATOM 647 C C . ILE A 1 84 ? 11.647 4.064 -14.561 1.00 90.38 84 ILE A C 1
ATOM 649 O O . ILE A 1 84 ? 11.435 3.663 -13.416 1.00 90.38 84 ILE A O 1
ATOM 653 N N . ILE A 1 85 ? 12.860 4.100 -15.107 1.00 88.56 85 ILE A N 1
ATOM 654 C CA . ILE A 1 85 ? 14.107 3.878 -14.376 1.00 88.56 85 ILE A CA 1
ATOM 655 C C . ILE A 1 85 ? 14.972 5.122 -14.563 1.00 88.56 85 ILE A C 1
ATOM 657 O O . ILE A 1 85 ? 15.287 5.502 -15.690 1.00 88.56 85 ILE A O 1
ATOM 661 N N . TYR A 1 86 ? 15.342 5.748 -13.453 1.00 82.81 86 TYR A N 1
ATOM 662 C CA . TYR A 1 86 ? 16.337 6.809 -13.389 1.00 82.81 86 TYR A CA 1
ATOM 663 C C . TYR A 1 86 ? 17.591 6.241 -12.734 1.00 82.81 86 TYR A C 1
ATOM 665 O O . TYR A 1 86 ? 17.565 5.893 -11.559 1.00 82.81 86 TYR A O 1
ATOM 673 N N . ASP A 1 87 ? 18.680 6.148 -13.491 1.00 70.06 87 ASP A N 1
ATOM 674 C CA . ASP A 1 87 ? 19.938 5.521 -13.051 1.00 70.06 87 ASP A CA 1
ATOM 675 C C . ASP A 1 87 ? 20.859 6.474 -12.258 1.00 70.06 87 ASP A C 1
ATOM 677 O O . ASP A 1 87 ? 21.945 6.111 -11.825 1.00 70.06 87 ASP A O 1
ATOM 681 N N . PHE A 1 88 ? 20.438 7.724 -12.052 1.00 64.94 88 PHE A N 1
ATOM 682 C CA . PHE A 1 88 ? 21.222 8.733 -11.344 1.00 64.94 88 PHE A CA 1
ATOM 683 C C . PHE A 1 88 ? 20.462 9.264 -10.127 1.00 64.94 88 PHE A C 1
ATOM 685 O O . PHE A 1 88 ? 19.321 9.714 -10.233 1.00 64.94 88 PHE A O 1
ATOM 692 N N . SER A 1 89 ? 21.128 9.264 -8.974 1.00 64.81 89 SER A N 1
ATOM 693 C CA . SER A 1 89 ? 20.804 10.139 -7.848 1.00 64.81 89 SER A CA 1
ATOM 694 C C . SER A 1 89 ? 21.900 11.192 -7.745 1.00 64.81 89 SER A C 1
ATOM 696 O O . SER A 1 89 ? 23.076 10.905 -7.957 1.00 64.81 89 SER A O 1
ATOM 698 N N . HIS A 1 90 ? 21.511 12.438 -7.486 1.00 61.91 90 HIS A N 1
ATOM 699 C CA . HIS A 1 90 ? 22.460 13.528 -7.238 1.00 61.91 90 HIS A CA 1
ATOM 700 C C . HIS A 1 90 ? 22.939 13.558 -5.781 1.00 61.91 90 HIS A C 1
ATOM 702 O O . HIS A 1 90 ? 23.795 14.370 -5.442 1.00 61.91 90 HIS A O 1
ATOM 708 N N . GLU A 1 91 ? 22.382 12.693 -4.930 1.00 65.94 91 GLU A N 1
ATOM 709 C CA . GLU A 1 91 ? 22.684 12.634 -3.500 1.00 65.94 91 GLU A CA 1
ATOM 710 C C . GLU A 1 91 ? 23.602 11.453 -3.150 1.00 65.94 91 GLU A C 1
ATOM 712 O O . GLU A 1 91 ? 24.488 11.609 -2.316 1.00 65.94 91 GLU A O 1
ATOM 717 N N . GLU A 1 92 ? 23.448 10.296 -3.809 1.00 65.00 92 GLU A N 1
ATOM 718 C CA . GLU A 1 92 ? 24.233 9.086 -3.520 1.00 65.00 92 GLU A CA 1
ATOM 719 C C . GLU A 1 92 ? 24.414 8.208 -4.775 1.00 65.00 92 GLU A C 1
ATOM 721 O O . GLU A 1 92 ? 23.453 7.882 -5.479 1.00 65.00 92 GLU A O 1
ATOM 726 N N . GLU A 1 93 ? 25.656 7.813 -5.060 1.00 58.72 93 GLU A N 1
ATOM 727 C CA . GLU A 1 93 ? 26.010 6.953 -6.196 1.00 58.72 93 GLU A CA 1
ATOM 728 C C . GLU A 1 93 ? 25.416 5.541 -6.006 1.00 58.72 93 GLU A C 1
ATOM 730 O O . GLU A 1 93 ? 25.542 4.940 -4.940 1.00 58.72 93 GLU A O 1
ATOM 735 N N . GLY A 1 94 ? 24.722 5.009 -7.021 1.00 61.78 94 GLY A N 1
ATOM 736 C CA . GLY A 1 94 ? 24.043 3.703 -6.951 1.00 61.78 94 GLY A CA 1
ATOM 737 C C . GLY A 1 94 ? 22.608 3.720 -6.398 1.00 61.78 94 GLY A C 1
ATOM 738 O O . GLY A 1 94 ? 21.975 2.667 -6.3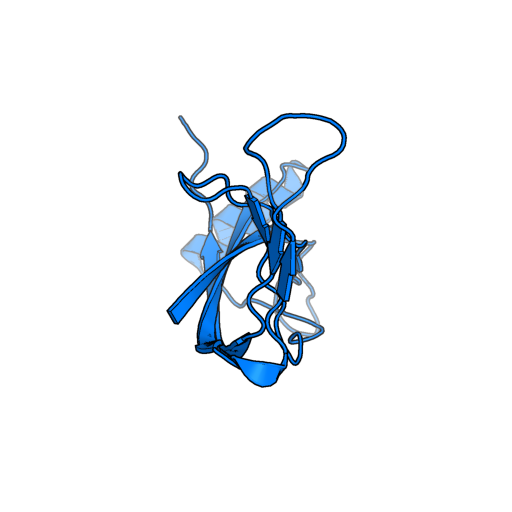17 1.00 61.78 94 GLY A O 1
ATOM 739 N N . VAL A 1 95 ? 22.054 4.892 -6.063 1.00 70.69 95 VAL A N 1
ATOM 740 C CA . VAL A 1 95 ? 20.673 5.044 -5.560 1.00 70.69 95 VAL A CA 1
ATOM 741 C C . VAL A 1 95 ? 19.752 5.597 -6.653 1.00 70.69 95 VAL A C 1
ATOM 743 O O . VAL A 1 95 ? 19.117 6.636 -6.504 1.00 70.69 95 VAL A O 1
ATOM 746 N N . GLY A 1 96 ? 19.678 4.907 -7.791 1.00 83.88 96 GLY A N 1
ATOM 747 C CA . GLY A 1 96 ? 18.701 5.225 -8.835 1.00 83.88 96 GLY A CA 1
ATOM 748 C C . GLY A 1 96 ? 17.251 5.101 -8.339 1.00 83.88 96 GLY A C 1
ATOM 749 O O . GLY A 1 96 ? 16.971 4.412 -7.354 1.00 83.88 96 GLY A O 1
ATOM 750 N N . LEU A 1 97 ? 16.308 5.754 -9.021 1.00 89.12 97 LEU A N 1
ATOM 751 C CA . LEU A 1 97 ? 14.875 5.615 -8.759 1.00 89.12 97 LEU A CA 1
ATOM 752 C C . LEU A 1 97 ? 14.242 4.701 -9.804 1.00 89.12 97 LEU A C 1
ATOM 754 O O . LEU A 1 97 ? 14.200 5.018 -10.990 1.00 89.12 97 LEU A O 1
ATOM 758 N N . ILE A 1 98 ? 13.651 3.611 -9.340 1.00 91.69 98 ILE A N 1
ATOM 759 C CA . ILE A 1 98 ? 12.809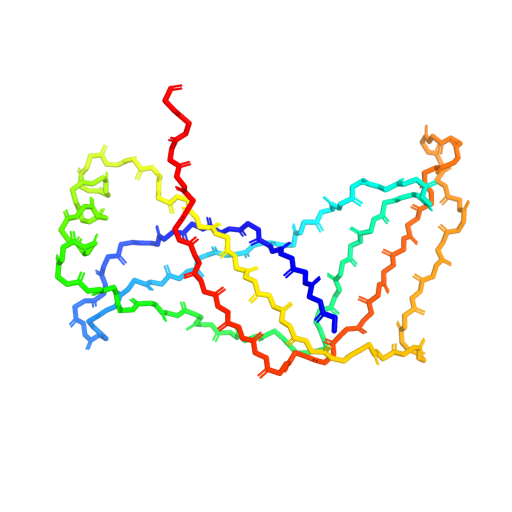 2.739 -10.148 1.00 91.69 98 ILE A CA 1
ATOM 760 C C . ILE A 1 98 ? 11.355 3.035 -9.780 1.00 91.69 98 ILE A C 1
ATOM 762 O O . ILE A 1 98 ? 10.948 2.904 -8.623 1.00 91.69 98 ILE A O 1
ATOM 766 N N . MET A 1 99 ? 10.547 3.426 -10.764 1.00 94.94 99 MET A N 1
ATOM 767 C CA . MET A 1 99 ? 9.122 3.709 -10.598 1.00 94.94 99 MET A CA 1
ATOM 768 C C . MET A 1 99 ? 8.285 2.778 -11.483 1.00 94.94 99 MET A C 1
ATOM 770 O O . MET A 1 99 ? 7.902 3.156 -12.593 1.00 94.94 99 MET A O 1
ATOM 774 N N . PRO A 1 100 ? 7.986 1.554 -11.012 1.00 95.50 100 PRO A N 1
ATOM 775 C CA . PRO A 1 100 ? 7.083 0.650 -11.705 1.00 95.50 100 PRO A CA 1
ATOM 776 C C . PRO A 1 100 ? 5.651 1.182 -11.625 1.00 95.50 100 PRO A C 1
ATOM 778 O O . PRO A 1 100 ? 5.156 1.469 -10.527 1.00 95.50 100 PRO A O 1
ATOM 781 N N . VAL A 1 101 ? 4.980 1.278 -12.773 1.00 96.75 101 VAL A N 1
ATOM 782 C CA . VAL A 1 101 ? 3.552 1.607 -12.844 1.00 96.75 101 VAL A CA 1
ATOM 783 C C . VAL A 1 101 ? 2.742 0.319 -12.867 1.00 96.75 101 VAL A C 1
ATOM 785 O O . VAL A 1 101 ? 3.048 -0.586 -13.637 1.00 96.75 101 VAL A O 1
ATOM 788 N N . VAL A 1 102 ? 1.733 0.200 -12.006 1.00 96.50 102 VAL A N 1
ATOM 789 C CA . VAL A 1 102 ? 0.977 -1.046 -11.810 1.00 96.50 102 VAL A CA 1
ATOM 790 C C . VAL A 1 102 ? -0.515 -0.782 -11.941 1.00 96.50 102 VAL A C 1
ATOM 792 O O . VAL A 1 102 ? -1.065 0.021 -11.189 1.00 96.50 102 VAL A O 1
ATOM 795 N N . ARG A 1 103 ? -1.197 -1.512 -12.825 1.00 96.44 103 ARG A N 1
ATOM 796 C CA . ARG A 1 103 ? -2.658 -1.589 -12.792 1.00 96.44 103 ARG A CA 1
ATOM 797 C C . ARG A 1 103 ? -3.064 -2.491 -11.638 1.00 96.44 103 ARG A C 1
ATOM 799 O O . ARG A 1 103 ? -2.775 -3.689 -11.657 1.00 96.44 103 ARG A O 1
ATOM 806 N N . VAL A 1 104 ? -3.674 -1.906 -10.614 1.00 95.50 104 VAL A N 1
ATOM 807 C CA . VAL A 1 104 ? -4.069 -2.625 -9.401 1.00 95.50 104 VAL A CA 1
ATOM 808 C C . VAL A 1 104 ? -5.338 -3.427 -9.670 1.00 95.50 104 VAL A C 1
ATOM 810 O O . VAL A 1 104 ? -6.328 -2.893 -10.156 1.00 95.50 104 VAL A O 1
ATOM 813 N N . GLU A 1 105 ? -5.306 -4.711 -9.330 1.00 95.38 105 GLU A N 1
ATOM 814 C CA . GLU A 1 105 ? -6.426 -5.647 -9.491 1.00 95.38 105 GLU A CA 1
ATOM 815 C C . GLU A 1 105 ? -6.995 -6.081 -8.134 1.00 95.38 105 GLU A C 1
ATOM 817 O O . GLU A 1 105 ? -8.172 -6.418 -8.030 1.00 95.38 105 GLU A O 1
ATOM 822 N N . GLN A 1 106 ? -6.176 -6.039 -7.079 1.00 95.25 106 GLN A N 1
ATOM 823 C CA . GLN A 1 106 ? -6.582 -6.378 -5.721 1.00 95.25 106 GLN A CA 1
ATOM 824 C C . GLN A 1 106 ? -5.947 -5.436 -4.701 1.00 95.25 106 GLN A C 1
ATOM 826 O O . GLN A 1 106 ? -4.771 -5.078 -4.809 1.00 95.25 106 GLN A O 1
ATOM 831 N N . VAL A 1 107 ? -6.726 -5.090 -3.674 1.00 95.00 107 VAL A N 1
ATOM 832 C CA . VAL A 1 107 ? -6.269 -4.334 -2.508 1.00 95.00 107 VAL A CA 1
ATOM 833 C C . VAL A 1 107 ? -6.686 -5.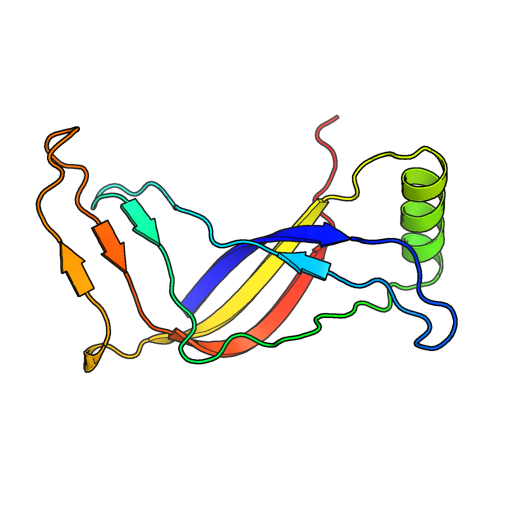047 -1.234 1.00 95.00 107 VAL A C 1
ATOM 835 O O . VAL A 1 107 ? -7.862 -5.341 -1.044 1.00 95.00 107 VAL A O 1
ATOM 838 N N . GLU A 1 108 ? -5.724 -5.265 -0.346 1.00 94.88 108 GLU A N 1
ATOM 839 C CA . GLU A 1 108 ? -5.941 -5.804 0.994 1.00 94.88 108 GLU A CA 1
ATOM 840 C C . GLU A 1 108 ? -5.401 -4.828 2.037 1.00 94.88 108 GLU A C 1
ATOM 842 O O . GLU A 1 108 ? -4.351 -4.211 1.851 1.00 94.88 108 GLU A O 1
ATOM 847 N N . VAL A 1 109 ? -6.097 -4.698 3.166 1.00 95.00 109 VAL A N 1
ATOM 848 C CA . VAL A 1 109 ? -5.651 -3.865 4.290 1.00 95.00 109 VAL A CA 1
ATOM 849 C C . VAL A 1 109 ? -5.389 -4.762 5.486 1.00 95.00 109 VAL A C 1
ATOM 851 O O . VAL A 1 109 ? -6.293 -5.409 6.014 1.00 95.00 109 VAL A O 1
ATOM 854 N N . VAL A 1 110 ? -4.138 -4.782 5.929 1.00 94.81 110 VAL A N 1
ATOM 855 C CA . VAL A 1 110 ? -3.662 -5.675 6.980 1.00 94.81 110 VAL A CA 1
ATOM 856 C C . VAL A 1 110 ? -3.272 -4.850 8.196 1.00 94.81 110 VAL A C 1
ATOM 858 O O . VAL A 1 110 ? -2.501 -3.899 8.088 1.00 94.81 110 VAL A O 1
ATOM 861 N N . LEU A 1 111 ? -3.789 -5.212 9.373 1.00 93.31 111 LEU A N 1
ATOM 862 C CA . LEU A 1 111 ? -3.370 -4.571 10.617 1.00 93.31 111 LEU A CA 1
ATOM 863 C C . LEU A 1 111 ? -1.888 -4.857 10.864 1.00 93.31 111 LEU A C 1
ATOM 865 O O . LEU A 1 111 ? -1.481 -6.020 10.894 1.00 93.31 111 LEU A O 1
ATOM 869 N N . LYS A 1 112 ? -1.093 -3.809 11.085 1.00 89.56 112 LYS A N 1
ATOM 870 C CA . LYS A 1 112 ? 0.315 -3.971 11.425 1.00 89.56 112 LYS A CA 1
ATOM 871 C C . LYS A 1 112 ? 0.421 -4.341 12.911 1.00 89.56 112 LYS A C 1
ATOM 873 O O . LYS A 1 112 ? -0.075 -3.595 13.761 1.00 89.56 112 LYS A O 1
ATOM 878 N N . PRO A 1 113 ? 1.023 -5.490 13.264 1.00 71.50 113 PRO A N 1
ATOM 879 C CA . PRO A 1 113 ? 1.249 -5.830 14.661 1.00 71.50 113 PRO A CA 1
ATOM 880 C C . PRO A 1 113 ? 2.128 -4.757 15.307 1.00 71.50 113 PRO A C 1
ATOM 882 O O . PRO A 1 113 ? 3.132 -4.353 14.721 1.00 71.50 113 PRO A O 1
ATOM 885 N N . HIS A 1 114 ? 1.776 -4.303 16.509 1.00 60.53 114 HIS A N 1
ATOM 886 C CA . HIS A 1 114 ? 2.716 -3.514 17.301 1.00 60.53 114 HIS A CA 1
ATOM 887 C C . HIS A 1 114 ? 3.903 -4.417 17.654 1.00 60.53 114 HIS A C 1
ATOM 889 O O . HIS A 1 114 ? 3.699 -5.530 18.152 1.00 60.53 114 HIS A O 1
ATOM 895 N N . ALA A 1 115 ? 5.124 -3.961 17.367 1.00 47.25 115 ALA A N 1
ATOM 896 C CA . ALA A 1 115 ? 6.320 -4.595 17.905 1.00 47.25 115 ALA A CA 1
ATOM 897 C C . ALA A 1 115 ? 6.200 -4.582 19.438 1.00 47.25 115 ALA A C 1
ATOM 899 O O . ALA A 1 115 ? 5.893 -3.539 20.018 1.00 47.25 115 ALA A O 1
ATOM 900 N N . ARG A 1 116 ? 6.319 -5.759 20.057 1.00 38.12 116 ARG A N 1
ATOM 901 C CA . ARG A 1 116 ? 6.384 -5.886 21.516 1.00 38.12 116 ARG A CA 1
ATOM 902 C C . ARG A 1 116 ? 7.728 -5.405 22.030 1.00 38.12 116 ARG A C 1
ATOM 904 O O . ARG A 1 116 ? 8.724 -5.643 21.313 1.00 38.12 116 ARG A O 1
#

Foldseek 3Di:
DKDKWKWWWDDQDPVVRWTWIGTDWDWDQDQQAIETEAEPDDDPGDTDNDDPVVVVVNNVCVVVVHIFMKMKMFDAAWDPVPWDWACDDPVDHSHIYTYTYGHTDDIDIGGDDDDD

pLDDT: mean 88.66, std 10.82, range [38.12, 97.19]

Radius of gyration: 16.91 Å; chains: 1; bounding box: 49×22×45 Å

Sequence (116 aa):
MAFVWPGELSQFDPDTKSYTVAIGPAFTATGWGMVRFKPEEFPSNLRVRPNKKLAGLISRSLAKREKVEVVVVMAGVLIPTESIIYDFSHEEEGVGLIMPVVRVEQVEVVLKPHAR